Protein AF-A0A3S4ZXC4-F1 (afdb_monomer)

Organism: NCBI:txid117903

pLDDT: mean 79.66, std 16.59, range [37.53, 97.69]

Sequence (102 aa):
MYGIREFTAIINMPQVSILAVGGSQDSVYMRPDLTTLHEVTLTLSTDSRYVDQIVAGYFLSYVSRLLGDYPEELIDKVDANTFDPFSQEMLLGAAQAANSAS

Nearest PDB structures (foldseek):
  6yfg-assembly1_AA  TM=3.663E-01  e=8.131E+00  Beihai levi-like virus 32
  8zl9-assembly1_D  TM=4.196E-01  e=4.211E+00  African swine fever virus
  8y3q-assembly1_A  TM=4.498E-01  e=7.613E+00  African swine fever virus
  7ca3-assembly1_A  TM=3.868E-01  e=7.613E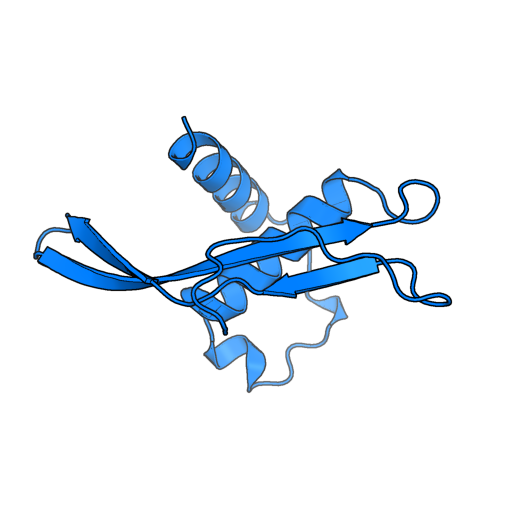+00  Homo sapiens

Radius of gyration: 15.27 Å; Cα contacts (8 Å, |Δi|>4): 122; chains: 1; bounding box: 26×32×44 Å

Foldseek 3Di:
DVQFQDDDDDDDPPDFKDKDKGDWDWDFDPDVDTDTDTDIDIDMDGDCVPDPPLNVLLVVLVVCCCVPPNVVCVVPCPPPVVDDSPPPVNVVSSVVVVVVVD

Mean predicted aligned error: 9.16 Å

Structure (mmCIF, N/CA/C/O backbone):
data_AF-A0A3S4ZXC4-F1
#
_entry.id   AF-A0A3S4ZXC4-F1
#
loop_
_atom_site.group_PDB
_atom_site.id
_atom_site.type_symbol
_atom_site.label_atom_id
_atom_site.label_alt_id
_atom_site.label_comp_id
_atom_site.label_asym_id
_atom_site.label_entity_id
_atom_site.label_seq_id
_atom_site.pdbx_PDB_ins_code
_atom_site.Cartn_x
_atom_site.Cartn_y
_atom_site.Cartn_z
_atom_site.occupancy
_atom_site.B_iso_or_equiv
_atom_site.auth_seq_id
_atom_site.auth_comp_id
_atom_site.auth_asym_id
_atom_site.auth_atom_id
_atom_site.pdbx_PDB_model_num
ATOM 1 N N . MET A 1 1 ? -15.077 -9.449 0.426 1.00 61.12 1 MET A N 1
ATOM 2 C CA . MET A 1 1 ? -13.973 -10.370 0.063 1.00 61.12 1 MET A CA 1
ATOM 3 C C . MET A 1 1 ? -14.038 -11.612 0.949 1.00 61.12 1 MET A C 1
ATOM 5 O O . MET A 1 1 ? -14.624 -11.507 2.015 1.00 61.12 1 MET A O 1
ATOM 9 N N . TYR A 1 2 ? -13.482 -12.758 0.534 1.00 77.69 2 TYR A N 1
ATOM 10 C CA . TYR A 1 2 ? -13.567 -14.075 1.210 1.00 77.69 2 TYR A CA 1
ATOM 11 C C . TYR A 1 2 ? -12.841 -14.167 2.578 1.00 77.69 2 TYR A C 1
ATOM 13 O O . TYR A 1 2 ? -12.153 -15.144 2.848 1.00 77.69 2 TYR A O 1
ATOM 21 N N . GLY A 1 3 ? -12.928 -13.138 3.425 1.00 82.56 3 GLY A N 1
ATOM 22 C CA . GLY A 1 3 ? -12.230 -13.077 4.716 1.00 82.56 3 GLY A CA 1
ATOM 23 C C . GLY A 1 3 ? -10.702 -13.001 4.612 1.00 82.56 3 GLY A C 1
ATOM 24 O O . GLY A 1 3 ? -10.009 -13.216 5.600 1.00 82.56 3 GLY A O 1
ATOM 25 N N . ILE A 1 4 ? -10.159 -12.723 3.423 1.00 90.50 4 ILE A N 1
ATOM 26 C CA . ILE A 1 4 ? -8.715 -12.622 3.195 1.00 90.50 4 ILE A CA 1
ATOM 27 C C . ILE A 1 4 ? -8.244 -11.237 3.641 1.00 90.50 4 ILE A C 1
ATOM 29 O O . ILE A 1 4 ? -8.671 -10.238 3.064 1.00 90.50 4 ILE A O 1
ATOM 33 N N . ARG A 1 5 ? -7.359 -11.182 4.645 1.00 89.81 5 ARG A N 1
ATOM 34 C CA . ARG A 1 5 ? -6.789 -9.924 5.162 1.00 89.81 5 ARG A CA 1
ATOM 35 C C . ARG A 1 5 ? -5.880 -9.240 4.142 1.00 89.81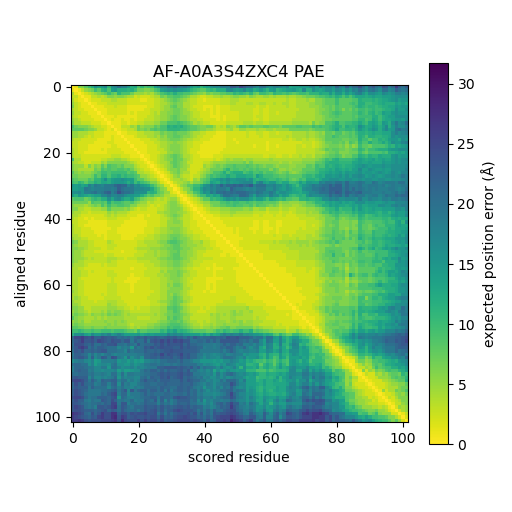 5 ARG A C 1
ATOM 37 O O . ARG A 1 5 ? -6.003 -8.047 3.923 1.00 89.81 5 ARG A O 1
ATOM 44 N N . GLU A 1 6 ? -4.993 -9.996 3.507 1.00 93.81 6 GLU A N 1
ATOM 45 C CA . GLU A 1 6 ? -4.052 -9.503 2.499 1.00 93.81 6 GLU A CA 1
ATOM 46 C C . GLU A 1 6 ? -3.719 -10.620 1.507 1.00 93.81 6 GLU A C 1
ATOM 48 O O . GLU A 1 6 ? -3.830 -11.805 1.837 1.00 93.81 6 GLU A O 1
ATOM 53 N N . PHE A 1 7 ? -3.318 -10.256 0.292 1.00 95.25 7 PHE A N 1
ATOM 54 C CA . PHE A 1 7 ? -2.844 -11.208 -0.708 1.00 95.25 7 PHE A CA 1
ATOM 55 C C . PHE A 1 7 ? -1.964 -10.515 -1.745 1.00 95.25 7 PHE A C 1
ATOM 57 O O . PHE A 1 7 ? -2.113 -9.328 -2.026 1.00 95.25 7 PHE A O 1
ATOM 64 N N . THR A 1 8 ? -1.074 -11.284 -2.364 1.00 96.25 8 THR A N 1
ATOM 65 C CA . THR A 1 8 ? -0.273 -10.826 -3.500 1.00 96.25 8 THR A CA 1
ATOM 66 C C . THR A 1 8 ? -1.000 -11.174 -4.794 1.00 96.25 8 THR A C 1
ATOM 68 O O . THR A 1 8 ? -1.210 -12.349 -5.100 1.00 96.25 8 THR A O 1
ATOM 71 N N . ALA A 1 9 ? -1.405 -10.159 -5.555 1.00 95.88 9 ALA A N 1
ATOM 72 C CA . ALA A 1 9 ? -2.026 -10.361 -6.858 1.00 95.88 9 ALA A CA 1
ATOM 73 C C . ALA A 1 9 ? -0.971 -10.613 -7.945 1.00 95.88 9 ALA A C 1
ATOM 75 O O . ALA A 1 9 ? 0.072 -9.967 -7.992 1.00 95.88 9 ALA A O 1
ATOM 76 N N . ILE A 1 10 ? -1.267 -11.538 -8.859 1.00 96.81 10 ILE A N 1
ATOM 77 C CA . ILE A 1 10 ? -0.441 -11.757 -10.050 1.00 96.81 10 ILE A CA 1
ATOM 78 C C . ILE A 1 10 ? -0.766 -10.660 -11.060 1.00 96.81 10 ILE A C 1
ATOM 80 O O . ILE A 1 10 ? -1.933 -10.431 -11.379 1.00 96.81 10 ILE A O 1
ATOM 84 N N . ILE A 1 11 ? 0.272 -9.994 -11.568 1.00 96.50 11 ILE A N 1
ATOM 85 C CA . ILE A 1 11 ? 0.129 -8.978 -12.611 1.00 96.50 11 ILE A CA 1
ATOM 86 C C . ILE A 1 11 ? -0.528 -9.620 -13.835 1.00 96.50 11 ILE A C 1
ATOM 88 O O . ILE A 1 11 ? -0.057 -10.634 -14.353 1.00 96.50 11 ILE A O 1
ATOM 92 N N . ASN A 1 12 ? -1.609 -9.013 -14.312 1.00 95.19 12 ASN A N 1
ATOM 93 C CA . ASN A 1 12 ? -2.251 -9.435 -15.543 1.00 95.19 12 ASN A CA 1
ATOM 94 C C . ASN A 1 12 ? -1.562 -8.748 -16.734 1.00 95.19 12 ASN A C 1
ATOM 96 O O . ASN A 1 12 ? -1.562 -7.530 -16.867 1.00 95.19 12 ASN A O 1
ATOM 100 N N . MET A 1 13 ? -0.929 -9.525 -17.609 1.00 91.50 13 MET A N 1
ATOM 101 C CA . MET A 1 13 ? -0.305 -8.986 -18.823 1.00 91.50 13 MET A CA 1
ATOM 102 C C . MET A 1 13 ? -1.400 -8.347 -19.706 1.00 91.50 13 MET A C 1
ATOM 104 O O . MET A 1 13 ? -2.448 -8.973 -19.879 1.00 91.50 13 MET A O 1
ATOM 108 N N . PRO A 1 14 ? -1.224 -7.145 -20.296 1.00 94.44 14 PRO A N 1
ATOM 109 C CA . PRO A 1 14 ? -0.008 -6.331 -20.449 1.00 94.44 14 PRO A CA 1
ATOM 110 C C . PRO A 1 14 ? 0.192 -5.224 -19.391 1.00 94.44 14 PRO A C 1
ATOM 112 O O . PRO A 1 14 ? 0.905 -4.258 -19.656 1.00 94.44 14 PRO A O 1
ATOM 115 N N . GLN A 1 15 ? -0.450 -5.303 -18.221 1.00 96.88 15 GLN A N 1
ATOM 116 C CA . GLN A 1 15 ? -0.205 -4.334 -17.149 1.00 96.88 15 GLN A CA 1
ATOM 117 C C . GLN A 1 15 ? 1.197 -4.510 -16.547 1.00 96.88 15 GLN A C 1
ATOM 119 O O . GLN A 1 15 ? 1.775 -5.593 -16.575 1.00 96.88 15 GLN A O 1
ATOM 124 N N . VAL A 1 16 ? 1.735 -3.425 -15.990 1.00 95.94 16 VAL A N 1
ATOM 125 C CA . VAL A 1 16 ? 3.059 -3.389 -15.341 1.00 95.94 16 VAL A CA 1
ATOM 126 C C . VAL A 1 16 ? 2.949 -3.560 -13.821 1.00 95.94 16 VAL A C 1
ATOM 128 O O . VAL A 1 16 ? 3.905 -3.957 -13.157 1.00 95.94 16 VAL A O 1
ATOM 131 N N . SER A 1 17 ? 1.769 -3.292 -13.263 1.00 96.50 17 SER A N 1
ATOM 132 C CA . SER A 1 17 ? 1.481 -3.433 -11.842 1.00 96.50 17 SER A CA 1
ATOM 133 C C . SER A 1 17 ? 0.017 -3.799 -11.602 1.00 96.50 17 SER A C 1
ATOM 135 O O . SER A 1 17 ? -0.839 -3.633 -12.475 1.00 96.50 17 SER A O 1
ATOM 137 N N . ILE A 1 18 ? -0.269 -4.323 -10.413 1.00 97.69 18 ILE A N 1
ATOM 138 C CA . ILE A 1 18 ? -1.620 -4.612 -9.930 1.00 97.69 18 ILE A CA 1
ATOM 139 C C . ILE A 1 18 ? -1.698 -4.337 -8.426 1.00 97.69 18 ILE A C 1
ATOM 141 O O . ILE A 1 18 ? -0.792 -4.700 -7.673 1.00 97.69 18 ILE A O 1
ATOM 145 N N . LEU A 1 19 ? -2.777 -3.687 -7.988 1.00 97.12 19 LEU A N 1
ATOM 146 C CA . LEU A 1 19 ? -3.037 -3.387 -6.582 1.00 97.12 19 LEU A CA 1
ATOM 147 C C . LEU A 1 19 ? -4.060 -4.380 -6.025 1.00 97.12 19 LEU A C 1
ATOM 149 O O . LEU A 1 19 ? -5.212 -4.408 -6.457 1.00 97.12 19 LEU A O 1
ATOM 153 N N . ALA A 1 20 ? -3.637 -5.196 -5.068 1.00 96.50 20 ALA A N 1
ATOM 154 C CA . ALA A 1 20 ? -4.516 -6.055 -4.294 1.00 96.50 20 ALA A CA 1
ATOM 155 C C . ALA A 1 20 ? -5.094 -5.276 -3.107 1.00 96.50 20 ALA A C 1
ATOM 157 O O . ALA A 1 20 ? -4.357 -4.615 -2.375 1.00 96.50 20 ALA A O 1
ATOM 158 N N . VAL A 1 21 ? -6.409 -5.380 -2.918 1.00 95.38 21 VAL A N 1
ATOM 159 C CA . VAL A 1 21 ? -7.140 -4.754 -1.810 1.00 95.38 21 VAL A CA 1
ATOM 160 C C . VAL A 1 21 ? -7.656 -5.856 -0.900 1.00 95.38 21 VAL A C 1
ATOM 162 O O . VAL A 1 21 ? -8.488 -6.662 -1.319 1.00 95.38 21 VAL A O 1
ATOM 165 N N . GLY A 1 22 ? -7.136 -5.906 0.320 1.00 93.56 22 GLY A N 1
ATOM 166 C CA . GLY A 1 22 ? -7.554 -6.841 1.354 1.00 93.56 22 GLY A CA 1
ATOM 167 C C . GLY A 1 22 ? -8.991 -6.628 1.832 1.00 93.56 22 GLY A C 1
ATOM 168 O O . GLY A 1 22 ? -9.662 -5.651 1.495 1.00 93.56 22 GLY A O 1
ATOM 169 N N . GLY A 1 23 ? -9.483 -7.566 2.637 1.00 92.19 23 GLY A N 1
ATOM 170 C CA . GLY A 1 23 ? -10.738 -7.403 3.363 1.00 92.19 23 GLY A CA 1
ATOM 171 C C . GLY A 1 23 ? -10.641 -6.296 4.413 1.00 92.19 23 GLY A C 1
ATOM 172 O O . GLY A 1 23 ? -9.602 -6.131 5.046 1.00 92.19 23 GLY A O 1
ATOM 173 N N . SER A 1 24 ? -11.739 -5.563 4.603 1.00 89.38 24 SER A N 1
ATOM 174 C CA . SER A 1 24 ? -11.860 -4.597 5.695 1.00 89.38 24 SER A CA 1
ATOM 175 C C . SER A 1 24 ? -11.996 -5.318 7.031 1.00 89.38 24 SER A C 1
ATOM 177 O O . SER A 1 24 ? -12.747 -6.290 7.126 1.00 89.38 24 SER A O 1
ATOM 179 N N . GLN A 1 25 ? -11.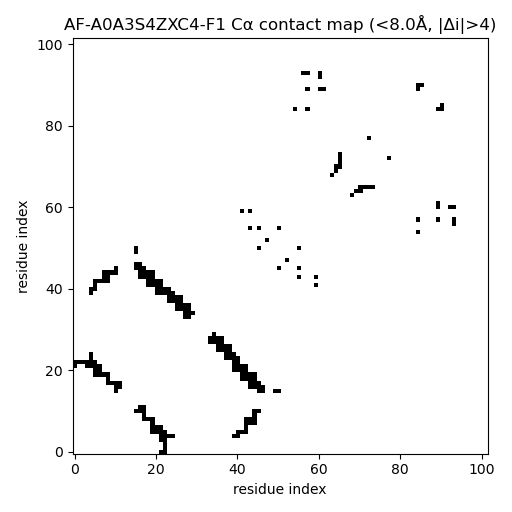258 -4.840 8.028 1.00 85.44 25 GLN A N 1
ATOM 180 C CA . GLN A 1 25 ? -11.253 -5.349 9.394 1.00 85.44 25 GLN A CA 1
ATOM 181 C C . GLN A 1 25 ? -11.510 -4.202 10.369 1.00 85.44 25 GLN A C 1
ATOM 183 O O . GLN A 1 25 ? -11.081 -3.074 10.132 1.00 85.44 25 GLN A O 1
ATOM 188 N N . ASP A 1 26 ? -12.179 -4.500 11.478 1.00 85.50 26 ASP A N 1
ATOM 189 C CA . ASP A 1 26 ? -12.370 -3.537 12.558 1.00 85.50 26 ASP A CA 1
ATOM 190 C C . ASP A 1 26 ? -11.125 -3.522 13.448 1.00 85.50 26 ASP A C 1
ATOM 192 O O . ASP A 1 26 ? -10.811 -4.510 14.117 1.00 85.50 26 ASP A O 1
ATOM 196 N N . SER A 1 27 ? -10.429 -2.391 13.463 1.00 81.44 27 SER A N 1
ATOM 197 C CA . SER A 1 27 ? -9.260 -2.142 14.301 1.00 81.44 27 SER A CA 1
ATOM 198 C C . SER A 1 27 ? -9.627 -1.127 15.384 1.00 81.44 27 SER A C 1
ATOM 200 O O . SER A 1 27 ? -10.163 -0.050 15.112 1.00 81.44 27 SER A O 1
ATOM 202 N N . VAL A 1 28 ? -9.359 -1.469 16.646 1.00 79.88 28 VAL A N 1
ATOM 203 C CA . VAL A 1 28 ? -9.589 -0.564 17.780 1.00 79.88 28 VAL A CA 1
ATOM 204 C C . VAL A 1 28 ? -8.351 0.298 17.974 1.00 79.88 28 VAL A C 1
ATOM 206 O O . VAL A 1 28 ? -7.281 -0.212 18.303 1.00 79.88 28 VAL A O 1
ATOM 209 N N . TYR A 1 29 ? -8.508 1.610 17.816 1.00 74.56 29 TYR A N 1
ATOM 210 C CA . TYR A 1 29 ? -7.440 2.571 18.052 1.00 74.56 29 TYR A CA 1
ATOM 211 C C . TYR A 1 29 ? -7.639 3.262 19.394 1.00 74.56 29 TYR A C 1
ATOM 213 O O . TYR A 1 29 ? -8.709 3.784 19.713 1.00 74.56 29 TYR A O 1
ATOM 221 N N . MET A 1 30 ? -6.564 3.300 20.176 1.00 66.25 30 MET A N 1
ATOM 222 C CA . MET A 1 30 ? -6.517 4.034 21.432 1.00 66.25 30 MET A CA 1
ATOM 223 C C . MET A 1 30 ? -6.050 5.467 21.143 1.00 66.25 30 MET A C 1
ATOM 225 O O . MET A 1 30 ? -4.875 5.802 21.279 1.00 66.25 30 MET A O 1
ATOM 229 N N . ARG A 1 31 ? -6.974 6.308 20.672 1.00 61.28 31 ARG A N 1
ATOM 230 C CA . ARG A 1 31 ? -6.855 7.775 20.761 1.00 61.28 31 ARG A CA 1
ATOM 231 C C . ARG A 1 31 ? -7.555 8.223 22.071 1.00 61.28 31 ARG A C 1
ATOM 233 O O . ARG A 1 31 ? -7.944 7.337 22.830 1.00 61.28 31 ARG A O 1
ATOM 240 N N . PRO A 1 32 ? -7.611 9.518 22.460 1.00 70.06 32 PRO A N 1
ATOM 241 C CA . PRO A 1 32 ? -8.129 9.947 23.776 1.00 70.06 32 PRO A CA 1
ATOM 242 C C . PRO A 1 32 ? -9.483 9.326 24.174 1.00 70.06 32 PRO A C 1
ATOM 244 O O . PRO A 1 32 ? -9.784 9.199 25.359 1.00 70.06 32 PRO A O 1
ATOM 247 N N . ASP A 1 33 ? -10.252 8.891 23.182 1.00 69.19 33 ASP A N 1
ATOM 248 C CA . ASP A 1 33 ? -11.386 7.983 23.217 1.00 69.19 33 ASP A CA 1
ATOM 249 C C . ASP A 1 33 ? -11.124 6.682 22.415 1.00 69.19 33 ASP A C 1
ATOM 251 O O . ASP A 1 33 ? -10.420 6.662 21.400 1.00 69.19 33 ASP A O 1
ATOM 255 N N . LEU A 1 34 ? -11.711 5.564 22.865 1.00 71.81 34 LEU A N 1
ATOM 256 C CA . LEU A 1 34 ? -11.665 4.291 22.134 1.00 71.81 34 LEU A CA 1
ATOM 257 C C . LEU A 1 34 ? -12.533 4.393 20.879 1.00 71.81 34 LEU A C 1
ATOM 259 O O . LEU A 1 34 ? -13.760 4.330 20.963 1.00 71.81 34 LEU A O 1
ATOM 263 N N . THR A 1 35 ? -11.886 4.504 19.723 1.00 77.19 35 THR A N 1
ATOM 264 C CA . THR A 1 35 ? -12.566 4.570 18.428 1.00 77.19 35 THR A CA 1
ATOM 265 C C . THR A 1 35 ? -12.289 3.298 17.639 1.00 77.19 35 THR A C 1
ATOM 267 O O . THR A 1 35 ? -11.150 2.839 17.548 1.00 77.19 35 THR A O 1
ATOM 270 N N . THR A 1 36 ? -13.342 2.711 17.072 1.00 81.69 36 THR A N 1
ATOM 271 C CA . THR A 1 36 ? -13.210 1.609 16.110 1.00 81.69 36 THR A CA 1
ATOM 272 C C . THR A 1 36 ? -13.083 2.211 14.718 1.00 81.69 36 THR A C 1
ATOM 274 O O . THR A 1 36 ? -13.935 3.003 14.321 1.00 81.69 36 THR A O 1
ATOM 277 N N . LEU A 1 37 ? -12.021 1.856 13.998 1.00 83.94 37 LEU A N 1
ATOM 278 C CA . LEU A 1 37 ? -11.800 2.256 12.612 1.00 83.94 37 LEU A CA 1
ATOM 279 C C . LEU A 1 37 ? -11.773 1.018 11.720 1.00 83.94 37 LEU A C 1
ATOM 281 O O . LEU A 1 37 ? -11.346 -0.056 12.140 1.00 83.94 37 LEU A O 1
ATOM 285 N N . HIS A 1 38 ? -12.212 1.187 10.478 1.00 87.19 38 HIS A N 1
ATOM 286 C CA . HIS A 1 38 ? -12.087 0.155 9.461 1.00 87.19 38 HIS A CA 1
ATOM 287 C C . HIS A 1 38 ? -10.713 0.258 8.803 1.00 87.19 38 HIS A C 1
ATOM 289 O O . HIS A 1 38 ? -10.372 1.285 8.220 1.00 87.19 38 HIS A O 1
ATOM 295 N N . GLU A 1 39 ? -9.942 -0.818 8.868 1.00 88.75 39 GLU A N 1
ATOM 296 C CA . GLU A 1 39 ? -8.620 -0.914 8.265 1.00 88.75 39 GLU A CA 1
ATOM 297 C C . GLU A 1 39 ? -8.663 -1.838 7.045 1.00 88.75 39 GLU A C 1
ATOM 299 O O . GLU A 1 39 ? -9.340 -2.870 7.047 1.00 88.75 39 GLU A O 1
ATOM 304 N N . VAL A 1 40 ? -7.942 -1.464 5.988 1.00 92.12 40 VAL A N 1
ATOM 305 C CA . VAL A 1 40 ? -7.745 -2.281 4.786 1.00 92.12 40 VAL A CA 1
ATOM 306 C C . VAL A 1 40 ? -6.257 -2.369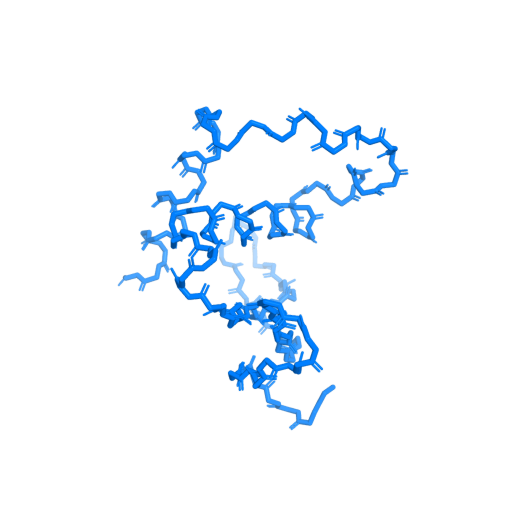 4.478 1.00 92.12 40 VAL A C 1
ATOM 308 O O . VAL A 1 40 ? -5.540 -1.374 4.541 1.00 92.12 40 VAL A O 1
ATOM 311 N N . THR A 1 41 ? -5.784 -3.555 4.103 1.00 93.19 41 THR A N 1
ATOM 312 C CA . THR A 1 41 ? -4.402 -3.733 3.644 1.00 93.19 41 THR A CA 1
ATOM 313 C C . THR A 1 41 ? -4.337 -3.627 2.123 1.00 93.19 41 THR A C 1
ATOM 315 O O . THR A 1 41 ? -5.076 -4.309 1.412 1.00 93.19 41 THR A O 1
ATOM 318 N N . LEU A 1 42 ? -3.429 -2.792 1.619 1.00 95.69 42 LEU A N 1
ATOM 319 C CA . LEU A 1 42 ? -3.152 -2.640 0.192 1.00 95.69 42 LEU A CA 1
ATOM 320 C C . LEU A 1 42 ? -1.804 -3.284 -0.148 1.00 95.69 42 LEU A C 1
ATOM 322 O O . LEU A 1 42 ? -0.798 -3.005 0.500 1.00 95.69 42 LEU A O 1
ATOM 326 N N . THR A 1 43 ? -1.760 -4.130 -1.176 1.00 96.38 43 THR A N 1
ATOM 327 C CA . THR A 1 43 ? -0.525 -4.792 -1.626 1.00 96.38 43 THR A CA 1
ATOM 328 C C . THR A 1 43 ? -0.300 -4.529 -3.110 1.00 96.38 43 THR A C 1
ATOM 330 O O . THR A 1 43 ? -1.041 -5.022 -3.959 1.00 96.38 43 THR A O 1
ATOM 333 N N . LEU A 1 44 ? 0.736 -3.756 -3.443 1.00 97.50 44 LEU A N 1
ATOM 334 C CA . LEU A 1 44 ? 1.097 -3.454 -4.828 1.00 97.50 44 LEU A CA 1
ATOM 335 C C . LEU A 1 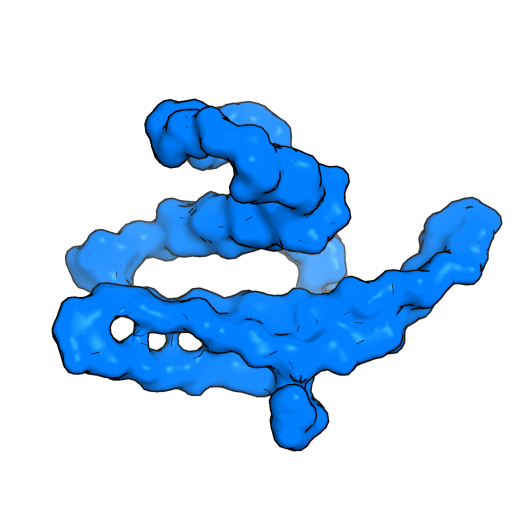44 ? 2.117 -4.470 -5.349 1.00 97.50 44 LEU A C 1
ATOM 337 O O . LEU A 1 44 ? 3.232 -4.561 -4.845 1.00 97.50 44 LEU A O 1
ATOM 341 N N . SER A 1 45 ? 1.742 -5.208 -6.390 1.00 96.94 45 SER A N 1
ATOM 342 C CA . SER A 1 45 ? 2.665 -6.062 -7.143 1.00 96.94 45 SER A CA 1
ATOM 343 C C . SER A 1 45 ? 3.114 -5.317 -8.391 1.00 96.94 45 SER A C 1
ATOM 345 O O . SER A 1 45 ? 2.276 -4.802 -9.130 1.00 96.94 45 SER A O 1
ATOM 347 N N . THR A 1 46 ? 4.424 -5.232 -8.619 1.00 96.50 46 THR A N 1
ATOM 348 C CA . THR A 1 46 ? 4.994 -4.410 -9.690 1.00 96.50 46 THR A CA 1
ATOM 349 C C . THR A 1 46 ? 6.175 -5.090 -10.375 1.00 96.50 46 THR A C 1
ATOM 351 O O . THR A 1 46 ? 6.932 -5.825 -9.740 1.00 96.50 46 THR A O 1
ATOM 354 N N . ASP A 1 47 ? 6.346 -4.835 -11.671 1.00 95.69 47 ASP A N 1
ATOM 355 C CA . ASP A 1 47 ? 7.548 -5.208 -12.410 1.00 95.69 47 ASP A CA 1
ATOM 356 C C . ASP A 1 47 ? 8.661 -4.173 -12.177 1.00 95.69 47 ASP A C 1
ATOM 358 O O .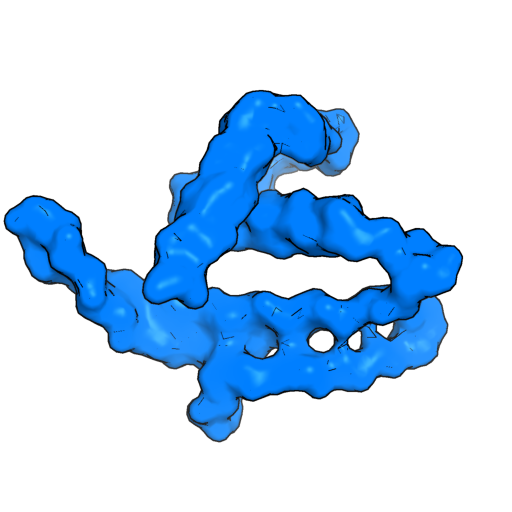 ASP A 1 47 ? 8.601 -3.038 -12.659 1.00 95.69 47 ASP A O 1
ATOM 362 N N . SER A 1 48 ? 9.706 -4.576 -11.451 1.00 94.69 48 SER A N 1
ATOM 363 C CA . SER A 1 48 ? 10.824 -3.703 -11.069 1.00 94.69 48 SER A CA 1
ATOM 364 C C . SER A 1 48 ? 11.690 -3.233 -12.238 1.00 94.69 48 SER A C 1
ATOM 366 O O . SER A 1 48 ? 12.515 -2.339 -12.068 1.00 94.69 48 SER A O 1
ATOM 368 N N . ARG A 1 49 ? 11.517 -3.806 -13.436 1.00 94.75 49 ARG A N 1
ATOM 369 C CA . ARG A 1 49 ? 12.189 -3.326 -14.653 1.00 94.75 49 ARG A CA 1
ATOM 370 C C . ARG A 1 49 ? 11.592 -2.016 -15.156 1.00 94.75 49 ARG A C 1
ATOM 372 O O . ARG A 1 49 ? 12.257 -1.293 -15.890 1.00 94.75 49 ARG A O 1
ATOM 379 N N . TYR A 1 50 ? 10.342 -1.741 -14.789 1.00 95.06 50 TYR A N 1
ATOM 380 C CA . TYR A 1 50 ? 9.573 -0.598 -15.275 1.00 95.06 50 TYR A CA 1
ATOM 381 C C . TYR A 1 50 ? 9.174 0.375 -14.162 1.00 95.06 50 TYR A C 1
ATOM 383 O O . TYR A 1 50 ? 8.920 1.540 -14.454 1.00 95.06 50 TYR A O 1
ATOM 391 N N . VAL A 1 51 ? 9.112 -0.078 -12.907 1.00 93.69 51 VAL A N 1
ATOM 392 C CA . VAL A 1 51 ? 8.692 0.744 -11.765 1.00 93.69 51 VAL A CA 1
ATOM 393 C C . VAL A 1 51 ? 9.739 0.683 -10.660 1.00 93.69 51 VAL A C 1
ATOM 395 O O . VAL A 1 51 ? 10.062 -0.391 -10.152 1.00 93.69 51 VAL A O 1
ATOM 398 N N . ASP A 1 52 ? 10.230 1.853 -10.262 1.00 93.06 52 ASP A N 1
ATOM 399 C CA . ASP A 1 52 ? 11.124 2.004 -9.119 1.00 93.06 52 ASP A CA 1
ATOM 400 C C . ASP A 1 52 ? 10.385 1.759 -7.788 1.00 93.06 52 ASP A C 1
ATOM 402 O O . ASP A 1 52 ? 9.231 2.158 -7.611 1.00 93.06 52 ASP A O 1
ATOM 406 N N . GLN A 1 53 ? 11.048 1.096 -6.838 1.00 87.69 53 GLN A N 1
ATOM 407 C CA . GLN A 1 53 ? 10.429 0.704 -5.566 1.00 87.69 53 GLN A CA 1
ATOM 408 C C . GLN A 1 53 ? 10.102 1.899 -4.664 1.00 87.69 53 GLN A C 1
ATOM 410 O O . GLN A 1 53 ? 9.116 1.851 -3.929 1.00 87.69 53 GLN A O 1
ATOM 415 N N . ILE A 1 54 ? 10.884 2.980 -4.732 1.00 89.31 54 ILE A N 1
ATOM 416 C CA . ILE A 1 54 ? 10.625 4.200 -3.963 1.00 89.31 54 ILE A CA 1
ATOM 417 C C . ILE A 1 54 ? 9.360 4.868 -4.511 1.00 89.31 54 ILE A C 1
ATOM 419 O O . ILE A 1 54 ? 8.461 5.219 -3.748 1.00 89.31 54 ILE A O 1
ATOM 423 N N . VAL A 1 55 ? 9.237 4.954 -5.839 1.00 89.00 55 VAL A N 1
ATOM 424 C CA . VAL A 1 55 ? 8.029 5.473 -6.507 1.00 89.00 55 VAL A CA 1
ATOM 425 C C . VAL A 1 55 ? 6.793 4.631 -6.168 1.00 89.00 55 VAL A C 1
ATOM 427 O O . VAL A 1 55 ? 5.729 5.184 -5.894 1.00 89.00 55 VAL A O 1
ATOM 430 N N . ALA A 1 56 ? 6.927 3.304 -6.128 1.00 91.44 56 ALA A N 1
ATOM 431 C CA . ALA A 1 56 ? 5.857 2.401 -5.703 1.00 91.44 56 ALA A CA 1
ATOM 432 C C . ALA A 1 56 ? 5.418 2.648 -4.245 1.00 91.44 56 ALA A C 1
ATOM 434 O O . ALA A 1 56 ? 4.219 2.650 -3.956 1.00 91.44 56 ALA A O 1
ATOM 435 N N . GLY A 1 57 ? 6.371 2.900 -3.342 1.00 89.19 57 GLY A N 1
ATOM 436 C CA . GLY A 1 57 ? 6.093 3.284 -1.957 1.00 89.19 57 GLY A CA 1
ATOM 437 C C . GLY A 1 57 ? 5.317 4.597 -1.868 1.00 89.19 57 GLY A C 1
ATOM 438 O O . GLY A 1 57 ? 4.282 4.654 -1.209 1.00 89.19 57 GLY A O 1
ATOM 439 N N . TYR A 1 58 ? 5.747 5.622 -2.608 1.00 89.12 58 TYR A N 1
ATOM 440 C CA . TYR A 1 58 ? 5.040 6.904 -2.666 1.00 89.12 58 TYR A CA 1
ATOM 441 C C . TYR A 1 58 ? 3.619 6.776 -3.204 1.00 89.12 58 TYR A C 1
ATOM 443 O O . TYR A 1 58 ? 2.705 7.392 -2.663 1.00 89.12 58 TYR A O 1
ATOM 451 N N . PHE A 1 59 ? 3.413 5.952 -4.230 1.00 91.00 59 PHE A N 1
ATOM 452 C CA . PHE A 1 59 ? 2.075 5.666 -4.734 1.00 91.00 59 PHE A CA 1
ATOM 453 C C . PHE A 1 59 ? 1.176 5.054 -3.648 1.00 91.00 59 PHE A C 1
ATOM 455 O O . PHE A 1 59 ? 0.046 5.502 -3.471 1.00 91.00 59 PHE A O 1
ATOM 462 N N . LEU A 1 60 ? 1.671 4.071 -2.885 1.00 92.94 60 LEU A N 1
ATOM 463 C CA . LEU A 1 60 ? 0.907 3.467 -1.787 1.00 92.94 60 LEU A CA 1
ATOM 464 C C . LEU A 1 60 ? 0.593 4.474 -0.674 1.00 92.94 60 LEU A C 1
ATOM 466 O O . LEU A 1 60 ? -0.547 4.518 -0.212 1.00 92.94 60 LEU A O 1
ATOM 470 N N . SER A 1 61 ? 1.560 5.307 -0.276 1.00 88.25 61 SER A N 1
ATOM 471 C CA . SER A 1 61 ? 1.338 6.375 0.708 1.00 88.25 61 SER A CA 1
ATOM 472 C C . SER A 1 61 ? 0.281 7.371 0.236 1.00 88.25 61 SER A C 1
ATOM 474 O O . SER A 1 61 ? -0.595 7.750 1.011 1.00 88.25 61 SER A O 1
ATOM 476 N N . TYR A 1 62 ? 0.314 7.744 -1.044 1.00 87.88 62 TYR A N 1
ATOM 477 C CA . TYR A 1 62 ? -0.663 8.654 -1.628 1.00 87.88 62 TYR A CA 1
ATOM 478 C C . TYR A 1 62 ? -2.071 8.066 -1.636 1.00 87.88 62 TYR A C 1
ATOM 480 O O . TYR A 1 62 ? -3.011 8.700 -1.165 1.00 87.88 62 TYR A O 1
ATOM 488 N N . VAL A 1 63 ? -2.217 6.823 -2.102 1.00 91.62 63 VAL A N 1
ATOM 489 C CA . VAL A 1 63 ? -3.506 6.121 -2.086 1.00 91.62 63 VAL A CA 1
ATOM 490 C C . VAL A 1 63 ? -4.028 5.979 -0.655 1.00 91.62 63 VAL A C 1
ATOM 492 O O . VAL A 1 63 ? -5.208 6.218 -0.420 1.00 91.62 63 VAL A O 1
ATOM 495 N N . SER A 1 64 ? -3.167 5.643 0.311 1.00 89.69 64 SER A N 1
ATOM 496 C CA . SER A 1 64 ? -3.558 5.560 1.723 1.00 89.69 64 SER A CA 1
ATOM 497 C C . SER A 1 64 ? -4.065 6.900 2.258 1.00 89.69 64 SER A C 1
ATOM 499 O O . SER A 1 64 ? -5.105 6.932 2.909 1.00 89.69 64 SER A O 1
ATOM 501 N N . ARG A 1 65 ? -3.367 8.003 1.960 1.00 87.44 65 ARG A N 1
ATOM 502 C CA . ARG A 1 65 ? -3.768 9.360 2.363 1.00 87.44 65 ARG A CA 1
ATOM 503 C C . ARG A 1 65 ? -5.132 9.729 1.780 1.00 87.44 65 ARG A C 1
ATOM 505 O O . ARG A 1 65 ? -5.995 10.207 2.507 1.00 87.44 65 ARG A O 1
ATOM 512 N N . LEU A 1 66 ? -5.332 9.481 0.486 1.00 88.19 66 LEU A N 1
ATOM 513 C 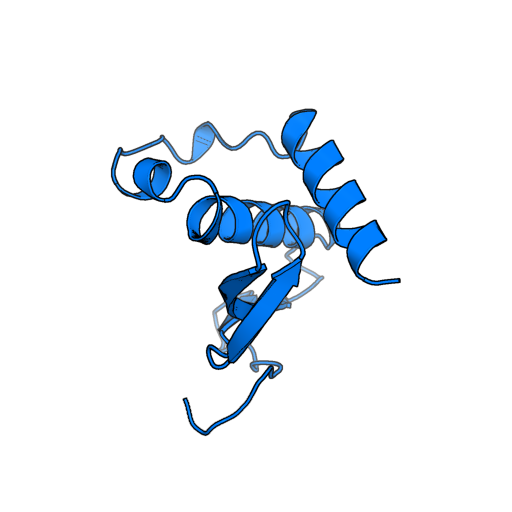CA . LEU A 1 66 ? -6.590 9.792 -0.193 1.00 88.19 66 LEU A CA 1
ATOM 514 C C . LEU A 1 66 ? -7.761 8.953 0.325 1.00 88.19 66 LEU A C 1
ATOM 516 O O . LEU A 1 66 ? -8.878 9.440 0.385 1.00 88.19 66 LEU A O 1
ATOM 520 N N . LEU A 1 67 ? -7.544 7.687 0.683 1.00 90.06 67 LEU A N 1
ATOM 521 C CA . LEU A 1 67 ? -8.629 6.830 1.171 1.00 90.06 67 LEU A CA 1
ATOM 522 C C . LEU A 1 67 ? -8.913 7.001 2.671 1.00 90.06 67 LEU A C 1
ATOM 524 O O . LEU A 1 67 ? -10.023 6.693 3.101 1.00 90.06 67 LEU A O 1
ATOM 528 N N . GLY A 1 68 ? -7.927 7.447 3.453 1.00 87.06 68 GLY A N 1
ATOM 529 C CA . GLY A 1 68 ? -8.029 7.595 4.905 1.00 87.06 68 GLY A CA 1
ATOM 530 C C . GLY A 1 68 ? -8.215 9.037 5.370 1.00 87.06 68 GLY A C 1
ATOM 531 O O . GLY A 1 68 ? -9.229 9.355 5.987 1.00 87.06 68 GLY A O 1
ATOM 532 N N . ASP A 1 69 ? -7.232 9.894 5.093 1.00 85.62 69 ASP A N 1
ATOM 533 C CA . ASP A 1 69 ? -7.102 11.209 5.733 1.00 85.62 69 ASP A CA 1
ATOM 534 C C . ASP A 1 69 ? -7.870 12.317 4.998 1.00 85.62 69 ASP A C 1
ATOM 536 O O . ASP A 1 69 ? -8.479 13.163 5.650 1.00 85.62 69 ASP A O 1
ATOM 540 N N . TYR A 1 70 ? -7.850 12.305 3.658 1.00 85.38 70 TYR A N 1
ATOM 541 C CA . TYR A 1 70 ? -8.412 13.375 2.816 1.00 85.38 70 TYR A CA 1
ATOM 542 C C . TYR A 1 70 ? -9.221 12.830 1.619 1.00 85.38 70 TYR A C 1
ATOM 544 O O . TYR A 1 70 ? -8.850 13.044 0.460 1.00 85.38 70 TYR A O 1
ATOM 552 N N . PRO A 1 71 ? -10.329 12.102 1.850 1.00 86.00 71 PRO A N 1
ATOM 553 C CA . PRO A 1 71 ? -11.159 11.545 0.777 1.00 86.00 71 PRO A CA 1
ATOM 554 C C . PRO A 1 71 ? -11.827 12.592 -0.120 1.00 86.00 71 PRO A C 1
ATOM 556 O O . PRO A 1 71 ? -12.173 12.290 -1.262 1.00 86.00 71 PRO A O 1
ATOM 559 N N . GLU A 1 72 ? -11.998 13.826 0.346 1.00 83.94 72 GLU A N 1
ATOM 560 C CA . GLU A 1 72 ? -12.504 14.942 -0.451 1.00 83.94 72 GLU A CA 1
ATOM 561 C C . GLU A 1 72 ? -11.582 15.311 -1.627 1.00 83.94 72 GLU A C 1
ATOM 563 O O . GLU A 1 72 ? -12.083 15.711 -2.680 1.00 83.94 72 GLU A O 1
ATOM 568 N N . GLU A 1 73 ? -10.264 15.082 -1.505 1.00 83.06 73 GLU A N 1
ATOM 569 C CA . GLU A 1 73 ? -9.289 15.313 -2.584 1.00 83.06 73 GLU A CA 1
ATOM 570 C C . GLU A 1 73 ? -9.526 14.385 -3.798 1.00 83.06 73 GLU A C 1
ATOM 572 O O . GLU A 1 73 ? -9.052 14.678 -4.892 1.00 83.06 73 GLU A O 1
ATOM 577 N N . LEU A 1 74 ? -10.273 13.279 -3.645 1.00 81.81 74 LEU A N 1
ATOM 578 C CA . LEU A 1 74 ? -10.669 12.407 -4.765 1.00 81.81 74 LEU A CA 1
ATOM 579 C C . LEU A 1 74 ? -11.828 12.975 -5.594 1.00 81.81 74 LEU A C 1
ATOM 581 O O . LEU A 1 74 ? -12.017 12.573 -6.746 1.00 81.81 74 LEU A O 1
ATOM 585 N N . ILE A 1 75 ? -12.659 13.824 -4.987 1.00 81.19 75 ILE A N 1
ATOM 586 C CA . ILE A 1 75 ? -13.910 14.311 -5.580 1.00 81.19 75 ILE A CA 1
ATOM 587 C C . ILE A 1 75 ? -13.648 15.586 -6.371 1.00 81.19 75 ILE A C 1
ATOM 589 O O . ILE A 1 75 ? -14.129 15.732 -7.501 1.00 81.19 75 ILE A O 1
ATOM 593 N N . ASP A 1 76 ? -12.855 16.485 -5.799 1.00 72.75 76 ASP A N 1
ATOM 594 C CA . ASP A 1 76 ? -12.352 17.632 -6.528 1.00 72.75 76 ASP A CA 1
ATOM 595 C C . ASP A 1 76 ? -11.247 17.150 -7.462 1.00 72.75 76 ASP A C 1
ATOM 597 O O . ASP A 1 76 ? -10.360 16.401 -7.067 1.00 72.75 76 ASP A O 1
ATOM 601 N N . LYS A 1 77 ? -11.315 17.526 -8.743 1.00 56.28 77 LYS A N 1
ATOM 602 C CA . LYS A 1 77 ? -10.276 17.179 -9.720 1.00 56.28 77 LYS A CA 1
ATOM 603 C C . LYS A 1 77 ? -8.991 17.921 -9.362 1.00 56.28 77 LYS A C 1
ATOM 605 O O . LYS A 1 77 ? -8.686 18.951 -9.954 1.00 56.28 77 LYS A O 1
ATOM 610 N N . VAL A 1 78 ? -8.251 17.403 -8.391 1.00 57.50 78 VAL A N 1
ATOM 611 C CA . VAL A 1 78 ? -6.848 17.731 -8.205 1.00 57.50 78 VAL A CA 1
ATOM 612 C C . VAL A 1 78 ? -6.146 17.190 -9.443 1.00 57.50 78 VAL A C 1
ATOM 614 O O . VAL A 1 78 ? -6.222 15.999 -9.754 1.00 57.50 78 VAL A O 1
ATOM 617 N N . ASP A 1 79 ? -5.541 18.085 -10.219 1.00 59.38 79 ASP A N 1
ATOM 618 C CA . ASP A 1 79 ? -4.794 17.694 -11.404 1.00 59.38 79 ASP A CA 1
ATOM 619 C C . ASP A 1 79 ? -3.725 16.674 -10.991 1.00 59.38 79 ASP A C 1
ATOM 621 O O . ASP A 1 79 ? -2.943 16.914 -10.073 1.00 59.38 79 ASP A O 1
ATOM 625 N N . ALA A 1 80 ? -3.650 15.533 -11.683 1.00 54.25 80 ALA A N 1
ATOM 626 C CA . ALA A 1 80 ? -2.703 14.450 -11.376 1.00 54.25 80 ALA A CA 1
ATOM 627 C C . ALA A 1 80 ? -1.217 14.889 -11.387 1.00 54.25 80 ALA A C 1
ATOM 629 O O . ALA A 1 80 ? -0.341 14.137 -10.968 1.00 54.25 80 ALA A O 1
ATOM 630 N N . ASN A 1 81 ? -0.935 16.110 -11.852 1.00 51.34 81 ASN A N 1
ATOM 631 C CA . ASN A 1 81 ? 0.382 16.744 -11.862 1.00 51.34 81 ASN A CA 1
ATOM 632 C C . ASN A 1 81 ? 0.734 17.483 -10.558 1.00 51.34 81 ASN A C 1
ATOM 634 O O . ASN A 1 81 ? 1.857 17.960 -10.429 1.00 51.34 81 ASN A O 1
ATOM 638 N N . THR A 1 82 ? -0.191 17.604 -9.603 1.00 59.66 82 THR A N 1
ATOM 639 C CA . THR A 1 82 ? 0.063 18.229 -8.292 1.00 59.66 82 THR A CA 1
ATOM 640 C C . THR A 1 82 ? 0.674 17.243 -7.291 1.00 59.66 82 THR A C 1
ATOM 642 O O . THR A 1 82 ? 1.106 17.642 -6.212 1.00 59.66 82 THR A O 1
ATOM 645 N N . PHE A 1 83 ? 0.760 15.957 -7.647 1.00 59.62 83 PHE A N 1
ATOM 646 C CA . PHE A 1 83 ? 1.469 14.964 -6.852 1.00 59.62 83 PHE A CA 1
ATOM 647 C C . PHE A 1 83 ? 2.979 15.240 -6.874 1.00 59.62 83 PHE A C 1
ATOM 649 O O . PHE A 1 83 ? 3.678 14.856 -7.812 1.00 59.62 83 PHE A O 1
ATOM 656 N N . ASP A 1 84 ? 3.478 15.906 -5.831 1.00 63.25 84 ASP A N 1
ATOM 657 C CA . ASP A 1 84 ? 4.907 16.006 -5.545 1.00 63.25 84 ASP A CA 1
ATOM 658 C C . ASP A 1 84 ? 5.315 14.911 -4.539 1.00 63.25 84 ASP A C 1
ATOM 660 O O . ASP A 1 84 ? 5.119 15.081 -3.325 1.00 63.25 84 ASP A O 1
ATOM 664 N N . PRO A 1 85 ? 5.898 13.788 -5.006 1.00 53.47 85 PRO A N 1
ATOM 665 C CA . PRO A 1 85 ? 6.346 12.700 -4.139 1.00 53.47 85 PRO A CA 1
ATOM 666 C C . PRO A 1 85 ? 7.503 13.091 -3.211 1.00 53.47 85 PRO A C 1
ATOM 668 O O . PRO A 1 85 ? 7.845 12.325 -2.313 1.00 53.47 85 PRO A O 1
ATOM 671 N N . PHE A 1 86 ? 8.104 14.268 -3.410 1.00 58.56 86 PHE A N 1
ATOM 672 C CA . PHE A 1 86 ? 9.196 14.793 -2.594 1.00 58.56 86 PHE A CA 1
ATOM 673 C C . PHE A 1 86 ? 8.755 15.907 -1.642 1.00 58.56 86 PHE A C 1
ATOM 675 O O . PHE A 1 86 ? 9.588 16.466 -0.922 1.00 58.56 86 PHE A O 1
ATOM 682 N N . SER A 1 87 ? 7.456 16.214 -1.594 1.00 64.69 87 SER A N 1
ATOM 683 C CA . SER A 1 87 ? 6.913 17.122 -0.591 1.00 64.69 87 SER A CA 1
ATOM 684 C C . SER A 1 87 ? 7.209 16.588 0.820 1.00 64.69 87 SER A C 1
ATOM 686 O O . SER A 1 87 ? 7.089 15.394 1.109 1.00 64.69 87 SER A O 1
ATOM 688 N N . GLN A 1 88 ? 7.636 17.476 1.725 1.00 56.81 88 GLN A N 1
ATOM 689 C CA . GLN A 1 88 ? 8.081 17.089 3.072 1.00 56.81 88 GLN A CA 1
ATOM 690 C C . GLN A 1 88 ? 6.999 16.358 3.888 1.00 56.81 88 GLN A C 1
ATOM 692 O O . GLN A 1 88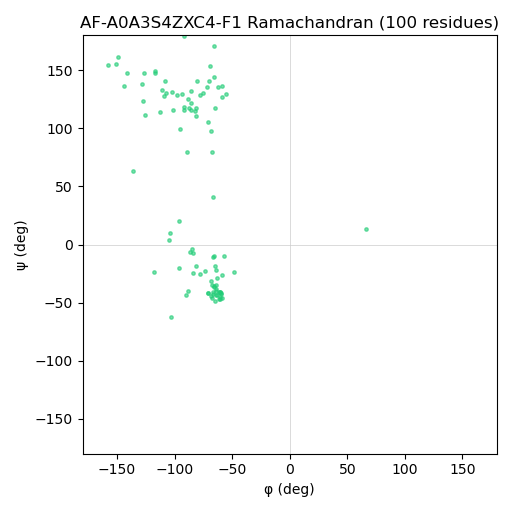 ? 7.342 15.540 4.740 1.00 56.81 88 GLN A O 1
ATOM 697 N N . GLU A 1 89 ? 5.714 16.599 3.611 1.00 60.47 89 GLU A N 1
ATOM 698 C CA . GLU A 1 89 ? 4.593 15.903 4.259 1.00 60.47 89 GLU A CA 1
ATOM 699 C C . GLU A 1 89 ? 4.529 14.414 3.895 1.00 60.47 89 GLU A C 1
ATOM 701 O O . GLU A 1 89 ? 4.346 13.572 4.772 1.00 60.47 89 GLU A O 1
ATOM 706 N N . MET A 1 90 ? 4.740 14.073 2.620 1.00 56.09 90 MET A N 1
ATOM 707 C CA . MET A 1 90 ? 4.763 12.688 2.137 1.00 56.09 90 MET A CA 1
ATOM 708 C C . MET A 1 90 ? 5.954 11.906 2.697 1.00 56.09 90 MET A C 1
ATOM 710 O O . MET A 1 90 ? 5.807 10.757 3.113 1.00 56.09 90 MET A O 1
ATOM 714 N N . LEU A 1 91 ? 7.126 12.544 2.767 1.00 60.34 91 LEU A N 1
ATOM 715 C CA . LEU A 1 91 ? 8.328 11.952 3.361 1.00 60.34 91 LEU A CA 1
ATOM 716 C C . LEU A 1 91 ? 8.145 11.678 4.860 1.00 60.34 91 LEU A C 1
ATOM 718 O O . LEU A 1 91 ? 8.583 10.640 5.360 1.00 60.34 91 LEU A O 1
ATOM 722 N N . LEU A 1 92 ? 7.466 12.582 5.573 1.00 59.22 92 LEU A N 1
ATOM 723 C CA . LEU A 1 92 ? 7.160 12.416 6.991 1.00 59.22 92 LEU A CA 1
ATOM 724 C C . LEU A 1 92 ? 6.108 11.318 7.218 1.00 59.22 92 LEU A C 1
ATOM 726 O O . LEU A 1 92 ? 6.289 10.489 8.107 1.00 59.22 92 LEU A O 1
ATOM 730 N N . GLY A 1 93 ? 5.063 11.264 6.386 1.00 60.25 93 GLY A N 1
ATOM 731 C CA . GLY A 1 93 ? 4.029 10.225 6.436 1.00 60.25 93 GLY A CA 1
ATOM 732 C C . GLY A 1 93 ? 4.571 8.823 6.139 1.00 60.25 93 GLY A C 1
ATOM 733 O O . GLY A 1 93 ? 4.277 7.883 6.874 1.00 60.25 93 GLY A O 1
ATOM 734 N N . ALA A 1 94 ? 5.438 8.675 5.130 1.00 55.03 94 ALA A N 1
ATOM 735 C CA . ALA A 1 94 ? 6.103 7.404 4.826 1.00 55.03 94 ALA A CA 1
ATOM 736 C C . ALA A 1 94 ? 7.043 6.950 5.960 1.00 55.03 94 ALA A C 1
ATOM 738 O O . ALA A 1 94 ? 7.056 5.772 6.322 1.00 55.03 94 ALA A O 1
ATOM 739 N N . ALA A 1 95 ? 7.789 7.879 6.569 1.00 54.50 95 ALA A N 1
ATOM 740 C CA . ALA A 1 95 ? 8.639 7.583 7.723 1.00 54.50 95 ALA A CA 1
ATOM 741 C C . ALA A 1 95 ? 7.823 7.177 8.967 1.00 54.50 95 ALA A C 1
ATOM 743 O O . ALA A 1 95 ? 8.237 6.297 9.722 1.00 54.50 95 ALA A O 1
ATOM 744 N N . GLN A 1 96 ? 6.654 7.787 9.176 1.00 53.72 96 GLN A N 1
ATOM 745 C CA . GLN A 1 96 ? 5.746 7.433 10.269 1.00 53.72 96 GLN A CA 1
ATOM 746 C C . GLN A 1 96 ? 5.080 6.069 10.045 1.00 53.72 96 GLN A C 1
ATOM 748 O O . GLN A 1 96 ? 5.048 5.270 10.978 1.00 53.72 96 GLN A O 1
ATOM 753 N N . ALA A 1 97 ? 4.641 5.763 8.819 1.00 53.59 97 ALA A N 1
ATOM 754 C CA . ALA A 1 97 ? 4.072 4.462 8.459 1.00 53.59 97 ALA A CA 1
ATOM 755 C C . ALA A 1 97 ? 5.091 3.311 8.579 1.00 53.59 97 ALA A C 1
ATOM 757 O O . ALA A 1 97 ? 4.737 2.208 8.992 1.00 53.59 97 ALA A O 1
ATOM 758 N N . ALA A 1 98 ? 6.370 3.568 8.278 1.00 50.53 98 ALA A N 1
ATOM 759 C CA . ALA A 1 98 ? 7.448 2.603 8.500 1.00 50.53 98 ALA A CA 1
ATOM 760 C C . ALA A 1 98 ? 7.713 2.348 9.998 1.00 50.53 98 ALA A C 1
ATOM 762 O O . ALA A 1 98 ? 8.004 1.219 10.386 1.00 50.53 98 ALA A O 1
ATOM 763 N N . ASN A 1 99 ? 7.574 3.375 10.845 1.00 43.19 99 ASN A N 1
ATOM 764 C CA . ASN A 1 99 ? 7.784 3.267 12.293 1.00 43.19 99 ASN A CA 1
ATOM 765 C C . ASN A 1 99 ? 6.587 2.693 13.066 1.00 43.19 99 ASN A C 1
ATOM 767 O O . ASN A 1 99 ? 6.778 2.244 14.190 1.00 43.19 99 ASN A O 1
ATOM 771 N N . SER A 1 100 ? 5.373 2.690 12.510 1.00 43.19 100 SER A N 1
ATOM 772 C CA . SER A 1 100 ? 4.210 2.039 13.136 1.00 4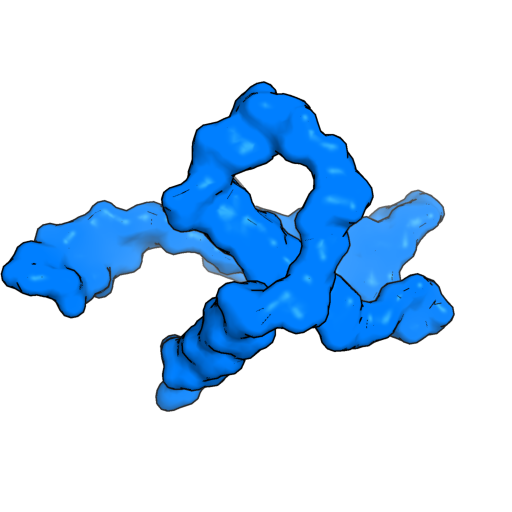3.19 100 SER A CA 1
ATOM 773 C C . SER A 1 100 ? 4.100 0.537 12.831 1.00 43.19 100 SER A C 1
ATOM 775 O O . SER A 1 100 ? 3.200 -0.119 13.348 1.00 43.19 100 SER A O 1
ATOM 777 N N . ALA A 1 101 ? 4.991 -0.004 11.991 1.00 45.41 101 ALA A N 1
ATOM 778 C CA . ALA A 1 101 ? 5.060 -1.421 11.619 1.00 45.41 101 ALA A CA 1
ATOM 779 C C . ALA A 1 101 ? 6.209 -2.199 12.311 1.00 45.41 101 ALA A C 1
ATOM 781 O O . ALA A 1 101 ? 6.490 -3.336 11.928 1.00 45.41 101 ALA A O 1
ATOM 782 N N . SER A 1 102 ? 6.880 -1.603 13.308 1.00 37.53 102 SER A N 1
ATOM 783 C CA . SER A 1 102 ? 7.865 -2.240 14.210 1.00 37.53 102 SER A CA 1
ATOM 784 C C . SER A 1 102 ? 7.448 -2.070 15.665 1.00 37.53 102 SER A C 1
ATOM 786 O O . SER A 1 102 ? 7.725 -3.002 16.451 1.00 37.53 102 SER A O 1
#

InterPro domains:
  IPR001078 2-oxoacid dehydrogenase acyltransferase, catalytic domain [PF00198] (1-69)
  IPR023213 Chloramphenicol acetyltransferase-like domain superfamily [G3DSA:3.30.559.10] (1-78)
  IPR045257 Dihydrolipoamide acetyltransferase/Pyruvate dehydrogenase protein X component [PTHR23151] (1-73)

Solvent-accessible surface area (backbone atoms only — not comparable to full-atom values): 6354 Å² total; per-residue (Å²): 114,95,76,44,55,65,57,85,48,80,60,58,82,92,52,65,51,36,77,26,75,26,28,76,41,85,42,80,42,86,56,106,56,86,44,78,42,81,43,66,42,75,33,78,32,67,44,70,91,82,43,58,69,68,60,52,49,47,51,52,51,49,54,48,40,38,73,66,78,42,52,66,62,72,73,49,86,66,60,85,82,73,72,57,80,79,40,70,68,54,53,50,50,51,53,48,58,60,62,76,75,114

Secondary structure (DSSP, 8-state):
--S-S---PPP-TT-SEEEEEPPPEEEEEESSSEEEEEE--EEEEE-TTTS-HHHHHHHHHHHHHHHHT-GGGGTTT--TT---TTSHHHHHHHHHHHHTT-